Protein AF-A0A9P0FHZ4-F1 (afdb_monomer_lite)

Sequence (129 aa):
MDVITYWKSTLDMLERVVSLQESLEAPEIVKILKPFKHLTEEMSSQKEVTISKVLAGNIGVIQVLSNIEFNARFKNSSRYPLLAKAPLLHPKFKRQTFFDDSSYDQAKNSLKKEIKQITWAPLASVALE

Radius of gyration: 20.7 Å; chains: 1; bounding box: 56×31×58 Å

Organism: Brassicogethes aeneus (NCBI:txid1431903)

Foldseek 3Di:
DDPLVVVVVVLVVLVVCVVVVVDPCSVVVNLLCVLVNVLVVVQVPDPDDFLLSVLLSVLVSCVSCVVVVPCPPCVCQLVDLVSVVRNCPPPVRLPSNHPDPVSSVVSVVVVVVVVVVPDPPPPPPPPDD

Secondary structure (DSSP, 8-state):
--HHHHHHHHHHHHHHHHHTT--SSHHHHHHHHHHHHHHHHHHHH-S---HHHHHHHHHHHHHHHGGGTTHHHHTTGGGSHHHHHHHHTSTTTTTTT-S-HHHHHHHHHHHHHHHHH-----STTSS--

Structure (mmCIF, N/CA/C/O backbone):
data_AF-A0A9P0FHZ4-F1
#
_entry.id   AF-A0A9P0FHZ4-F1
#
loop_
_atom_site.group_PDB
_atom_site.id
_atom_site.type_symbol
_atom_si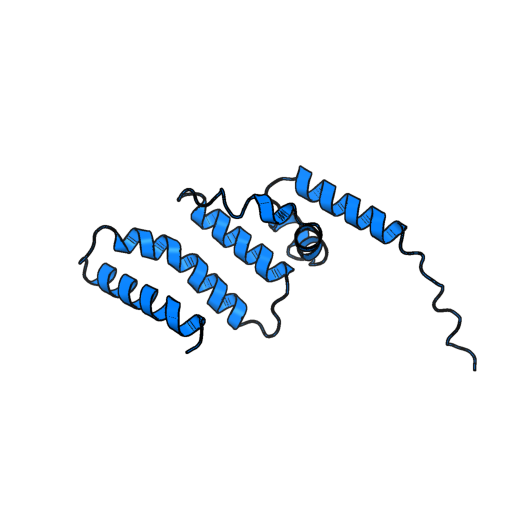te.label_atom_id
_atom_site.label_alt_id
_atom_site.label_comp_id
_atom_site.label_asym_id
_atom_site.label_entity_id
_atom_site.label_seq_id
_atom_site.pdbx_PDB_ins_code
_atom_site.Cartn_x
_atom_site.Cartn_y
_atom_site.Cartn_z
_atom_site.occupancy
_atom_site.B_iso_or_equiv
_atom_site.auth_seq_id
_atom_site.auth_comp_id
_atom_site.auth_asym_id
_atom_site.auth_atom_id
_atom_site.pdbx_PDB_model_num
ATOM 1 N N . MET A 1 1 ? 12.187 -9.928 18.399 1.00 50.06 1 MET A N 1
ATOM 2 C CA . MET A 1 1 ? 10.723 -9.825 18.229 1.00 50.06 1 MET A CA 1
ATOM 3 C C . MET A 1 1 ? 10.520 -9.093 16.919 1.00 50.06 1 MET A C 1
ATOM 5 O O . MET A 1 1 ? 11.018 -7.979 16.811 1.00 50.06 1 MET A O 1
ATOM 9 N N . ASP A 1 2 ? 9.958 -9.739 15.899 1.00 57.72 2 ASP A N 1
ATOM 10 C CA . ASP A 1 2 ? 9.865 -9.118 14.574 1.00 57.72 2 ASP A CA 1
ATOM 11 C C . ASP A 1 2 ? 8.854 -7.974 14.568 1.00 57.72 2 ASP A C 1
ATOM 13 O O . ASP A 1 2 ? 7.859 -8.005 15.295 1.00 57.72 2 ASP A O 1
ATOM 17 N N . VAL A 1 3 ? 9.097 -6.970 13.720 1.00 54.06 3 VAL A N 1
ATOM 18 C CA . VAL A 1 3 ? 8.214 -5.802 13.555 1.00 54.06 3 VAL A CA 1
ATOM 19 C C . VAL A 1 3 ? 6.773 -6.255 13.316 1.00 54.06 3 VAL A C 1
ATOM 21 O O . VAL A 1 3 ? 5.864 -5.716 13.934 1.00 54.06 3 VAL A O 1
ATOM 24 N N . ILE A 1 4 ? 6.579 -7.313 12.519 1.00 59.47 4 ILE A N 1
ATOM 25 C CA . ILE A 1 4 ? 5.282 -7.954 12.243 1.00 59.47 4 ILE A CA 1
ATOM 26 C C . ILE A 1 4 ? 4.552 -8.358 13.532 1.00 59.47 4 ILE A C 1
ATOM 28 O O . ILE A 1 4 ? 3.345 -8.170 13.640 1.00 59.47 4 ILE A O 1
ATOM 32 N N . THR A 1 5 ? 5.268 -8.878 14.528 1.00 63.31 5 THR A N 1
ATOM 33 C CA . THR A 1 5 ? 4.693 -9.316 15.806 1.00 63.31 5 THR A CA 1
ATOM 34 C C . THR A 1 5 ? 4.281 -8.136 16.692 1.00 63.31 5 THR A C 1
ATOM 36 O O . THR A 1 5 ? 3.310 -8.245 17.438 1.00 63.31 5 THR A O 1
ATOM 39 N N . TYR A 1 6 ? 4.982 -7.002 16.606 1.00 65.12 6 TYR A N 1
ATOM 40 C CA . TYR A 1 6 ? 4.772 -5.859 17.499 1.00 65.12 6 TYR A CA 1
ATOM 41 C C . TYR A 1 6 ? 3.458 -5.112 17.221 1.00 65.12 6 TYR A C 1
ATOM 43 O O . TYR A 1 6 ? 2.612 -5.008 18.106 1.00 65.12 6 TYR A O 1
ATOM 51 N N . TRP A 1 7 ? 3.235 -4.640 15.990 1.00 65.38 7 TRP A N 1
ATOM 52 C CA . TRP A 1 7 ? 2.012 -3.884 15.665 1.00 65.38 7 TRP A CA 1
ATOM 53 C C . TRP A 1 7 ? 0.775 -4.789 15.537 1.00 65.38 7 TRP A C 1
ATOM 55 O O . TRP A 1 7 ? -0.341 -4.334 15.792 1.00 65.38 7 TRP A O 1
ATOM 65 N N . LYS A 1 8 ? 0.961 -6.081 15.221 1.00 70.25 8 LYS A N 1
ATOM 66 C CA . LYS A 1 8 ? -0.122 -7.076 15.207 1.00 70.25 8 LYS A CA 1
ATOM 67 C C . LYS A 1 8 ? -0.739 -7.264 16.594 1.00 70.25 8 LYS A C 1
ATOM 69 O O . LYS A 1 8 ? -1.956 -7.270 16.704 1.00 70.25 8 LYS A O 1
ATOM 74 N N . SER A 1 9 ? 0.078 -7.287 17.649 1.00 76.88 9 SER A N 1
ATOM 75 C CA . SER A 1 9 ? -0.405 -7.348 19.037 1.00 76.88 9 SER A CA 1
ATOM 76 C C . SER A 1 9 ? -1.296 -6.151 19.405 1.00 76.88 9 SER A C 1
ATOM 78 O O . SER A 1 9 ? -2.373 -6.325 19.974 1.00 76.88 9 SER A O 1
ATOM 80 N N . THR A 1 10 ? -0.895 -4.931 19.026 1.00 75.75 10 THR A N 1
ATOM 81 C CA . THR A 1 10 ? -1.690 -3.714 19.267 1.00 75.75 10 THR A CA 1
ATOM 82 C C . THR A 1 10 ? -3.023 -3.747 18.525 1.00 75.75 10 THR A C 1
ATOM 84 O O . THR A 1 10 ? -4.052 -3.402 19.101 1.00 75.75 10 THR A O 1
ATOM 87 N N . LEU A 1 11 ? -3.025 -4.180 17.263 1.00 77.69 11 LEU A N 1
ATOM 88 C CA . LEU A 1 11 ? -4.250 -4.290 16.477 1.00 77.69 11 LEU A CA 1
ATOM 89 C C . LEU A 1 11 ? -5.184 -5.377 17.022 1.00 77.69 11 LEU A C 1
ATOM 91 O O . LEU A 1 11 ? -6.367 -5.111 17.195 1.00 77.69 11 LEU A O 1
ATOM 95 N N . ASP A 1 12 ? -4.658 -6.554 17.362 1.00 83.12 12 ASP A N 1
ATOM 96 C CA . ASP A 1 12 ? -5.447 -7.654 17.923 1.00 83.12 12 ASP A CA 1
ATOM 97 C C . ASP A 1 12 ? -6.052 -7.266 19.292 1.00 83.12 12 ASP A C 1
ATOM 99 O O . ASP A 1 12 ? -7.187 -7.627 19.608 1.00 83.12 12 ASP A O 1
ATOM 103 N N . MET A 1 13 ? -5.329 -6.480 20.103 1.00 82.50 13 MET A N 1
ATOM 104 C CA . MET A 1 13 ? -5.849 -5.902 21.348 1.00 82.50 13 MET A CA 1
ATOM 105 C C . MET A 1 13 ? -6.991 -4.912 21.081 1.00 82.50 13 MET A C 1
ATOM 107 O O . MET A 1 13 ? -8.032 -4.991 21.728 1.00 82.50 13 MET A O 1
ATOM 111 N N . LEU A 1 14 ? -6.823 -4.000 20.121 1.00 77.44 14 LEU A N 1
ATOM 112 C CA . LEU A 1 14 ? -7.853 -3.023 19.762 1.00 77.44 14 LEU A CA 1
ATOM 113 C C . LEU A 1 14 ? -9.096 -3.692 19.162 1.00 77.44 14 LEU A C 1
ATOM 115 O O . LEU A 1 14 ? -10.211 -3.315 19.506 1.00 77.44 14 LEU A O 1
ATOM 119 N N . GLU A 1 15 ? -8.933 -4.719 18.325 1.00 81.44 15 GLU A N 1
ATOM 120 C CA . GLU A 1 15 ? -10.049 -5.510 17.791 1.00 81.44 15 GLU A CA 1
ATOM 121 C C . GLU A 1 15 ? -10.841 -6.197 18.916 1.00 81.44 15 GLU A C 1
ATOM 123 O O . GLU A 1 15 ? -12.073 -6.230 18.863 1.00 81.44 15 GLU A O 1
ATOM 128 N N . ARG A 1 16 ? -10.166 -6.666 19.977 1.00 80.38 16 ARG A N 1
ATOM 129 C CA . ARG A 1 16 ? -10.836 -7.193 21.179 1.00 80.38 16 ARG A CA 1
ATOM 130 C C . ARG A 1 16 ? -11.608 -6.115 21.938 1.00 80.38 16 ARG A C 1
ATOM 132 O O . ARG A 1 16 ? -12.782 -6.326 22.225 1.00 80.38 16 ARG A O 1
ATOM 139 N N . VAL A 1 17 ? -11.000 -4.959 22.200 1.00 77.38 17 VAL A N 1
ATOM 140 C CA . VAL A 1 17 ? -11.665 -3.817 22.866 1.00 77.38 17 VAL A CA 1
ATOM 141 C C . VAL A 1 17 ? -12.914 -3.370 22.093 1.00 77.38 17 VAL A C 1
ATOM 143 O O . VAL A 1 17 ? -13.958 -3.113 22.690 1.00 77.38 17 VAL A O 1
ATOM 146 N N . VAL A 1 18 ? -12.851 -3.349 20.756 1.00 76.62 18 VAL A N 1
ATOM 147 C CA . VAL A 1 18 ? -14.019 -3.080 19.898 1.00 76.62 18 VAL A CA 1
ATOM 148 C C . VAL A 1 18 ? -15.087 -4.162 20.051 1.00 76.62 18 VAL A C 1
ATOM 150 O O . VAL A 1 18 ? -16.267 -3.837 20.164 1.00 76.62 18 VAL A O 1
ATOM 153 N N . SER A 1 19 ? -14.698 -5.442 20.075 1.00 78.88 19 SER A N 1
ATOM 154 C CA . SER A 1 19 ? -15.647 -6.556 20.221 1.00 78.88 19 SER A CA 1
ATOM 155 C C . SER A 1 19 ? -16.376 -6.563 21.569 1.00 78.88 19 SER A C 1
ATOM 157 O O . SER A 1 19 ? -17.507 -7.036 21.644 1.00 78.88 19 SER A O 1
ATOM 159 N N . LEU A 1 20 ? -15.758 -5.991 22.605 1.00 83.00 20 LEU A N 1
ATOM 160 C CA . LEU A 1 20 ? -16.337 -5.831 23.939 1.00 83.00 20 LEU A CA 1
ATOM 161 C C . LEU A 1 20 ? -17.126 -4.517 24.103 1.00 83.00 20 LEU A C 1
ATOM 163 O O . LEU A 1 20 ? -17.679 -4.277 25.170 1.00 83.00 20 LEU A O 1
ATOM 167 N N . GLN A 1 21 ? -17.202 -3.672 23.062 1.00 74.69 21 GLN A N 1
ATOM 168 C CA . GLN A 1 21 ? -17.793 -2.323 23.111 1.00 74.69 21 GLN A CA 1
ATOM 169 C C . GLN A 1 21 ? -17.209 -1.426 24.223 1.00 74.69 21 GLN A C 1
ATOM 171 O O . GLN A 1 21 ? -17.862 -0.503 24.701 1.00 74.69 21 GLN A O 1
ATOM 176 N N . GLU A 1 22 ? -15.955 -1.662 24.613 1.00 71.00 22 GLU A N 1
ATOM 177 C CA . GLU A 1 22 ? -15.304 -0.984 25.744 1.00 71.00 22 GLU A CA 1
ATOM 178 C C . GLU A 1 22 ? -14.736 0.403 25.386 1.00 71.00 22 GLU A C 1
ATOM 180 O O . GLU A 1 22 ? -14.271 1.131 26.260 1.00 71.00 22 GLU A O 1
ATOM 185 N N . SER A 1 23 ? -14.753 0.796 24.106 1.00 68.00 23 SER A N 1
ATOM 186 C CA . SER A 1 23 ? -14.208 2.080 23.649 1.00 68.00 23 SER A CA 1
ATOM 187 C C . SER A 1 23 ? -14.946 2.634 22.431 1.00 68.00 23 SER A C 1
ATOM 189 O O . SER A 1 23 ? -15.187 1.921 21.457 1.00 68.00 23 SER A O 1
ATOM 191 N N . LEU A 1 24 ? -15.232 3.941 22.468 1.00 59.25 24 LEU A N 1
ATOM 192 C CA . LEU A 1 24 ? -15.790 4.70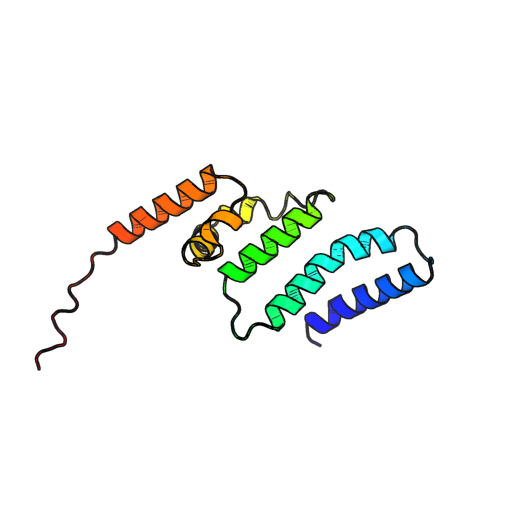1 21.344 1.00 59.25 24 LEU A CA 1
ATOM 193 C C . LEU A 1 24 ? -14.763 4.997 20.238 1.00 59.25 24 LEU A C 1
ATOM 195 O O . LEU A 1 24 ? -15.148 5.147 19.083 1.00 59.25 24 LEU A O 1
ATOM 199 N N . GLU A 1 25 ? -13.472 5.070 20.568 1.00 67.12 25 GLU A N 1
ATOM 200 C CA . GLU A 1 25 ? -12.412 5.478 19.630 1.00 67.12 25 GLU A CA 1
ATOM 201 C C . GLU A 1 25 ? -11.700 4.284 18.980 1.00 67.12 25 GLU A C 1
ATOM 203 O O . GLU A 1 25 ? -11.220 4.373 17.847 1.00 67.12 25 GLU A O 1
ATOM 208 N N . ALA A 1 26 ? -11.671 3.134 19.663 1.00 67.94 26 ALA A N 1
ATOM 209 C CA . ALA A 1 26 ? -11.043 1.918 19.154 1.00 67.94 26 ALA A CA 1
ATOM 210 C C . ALA A 1 26 ? -11.539 1.486 17.751 1.00 67.94 26 ALA A C 1
ATOM 212 O O . ALA A 1 26 ? -10.700 1.065 16.951 1.00 67.94 26 ALA A O 1
ATOM 213 N N . PRO A 1 27 ? -12.831 1.628 17.376 1.00 71.12 27 PRO A N 1
ATOM 214 C CA . PRO A 1 27 ? -13.296 1.292 16.029 1.00 71.12 27 PRO A CA 1
ATOM 215 C C . PRO A 1 27 ? -12.635 2.123 14.921 1.00 71.12 27 PRO A C 1
ATOM 217 O O . PRO A 1 27 ? -12.306 1.579 13.866 1.00 71.12 27 PRO A O 1
ATOM 220 N N . GLU A 1 28 ? -12.407 3.418 15.150 1.00 70.75 28 GLU A N 1
ATOM 221 C CA . GLU A 1 28 ? -11.756 4.302 14.174 1.00 70.75 28 GLU A CA 1
ATOM 222 C C . GLU A 1 28 ? -10.266 3.976 14.038 1.00 70.75 28 GLU A C 1
ATOM 224 O O . GLU A 1 28 ? -9.739 3.870 12.930 1.00 70.75 28 GLU A O 1
ATOM 229 N N . ILE A 1 29 ? -9.594 3.689 15.154 1.00 73.75 29 ILE A N 1
ATOM 230 C CA . ILE A 1 29 ? -8.186 3.274 15.143 1.00 73.75 29 ILE A CA 1
ATOM 231 C C . ILE A 1 29 ? -8.024 1.932 14.406 1.00 73.75 29 ILE A C 1
ATOM 233 O O . ILE A 1 29 ? -7.114 1.776 13.589 1.00 73.75 29 ILE A O 1
ATOM 237 N N . VAL A 1 30 ? -8.936 0.975 14.611 1.00 77.75 30 VAL A N 1
ATOM 238 C CA . VAL A 1 30 ? -8.942 -0.304 13.878 1.00 77.75 30 VAL A CA 1
ATOM 239 C C . VAL A 1 30 ? -9.140 -0.086 12.373 1.00 77.75 30 VAL A C 1
ATOM 241 O O . VAL A 1 30 ? -8.463 -0.740 11.576 1.00 77.75 30 VAL A O 1
ATOM 244 N N . LYS A 1 31 ? -10.010 0.846 11.954 1.00 75.88 31 LYS A N 1
ATOM 245 C CA . LYS A 1 31 ? -10.174 1.199 10.530 1.00 75.88 31 LYS A CA 1
ATOM 246 C C . LYS A 1 31 ? -8.881 1.738 9.917 1.00 75.88 31 LYS A C 1
ATOM 248 O O . LYS A 1 31 ? -8.576 1.386 8.781 1.00 75.88 31 LYS A O 1
ATOM 253 N N . ILE A 1 32 ? -8.111 2.534 10.660 1.00 76.50 32 ILE A N 1
ATOM 254 C CA . ILE A 1 32 ? -6.821 3.068 10.196 1.00 76.50 32 ILE A CA 1
ATOM 255 C C . ILE A 1 32 ? -5.766 1.962 10.098 1.00 76.50 32 ILE A C 1
ATOM 257 O O . ILE A 1 32 ? -5.000 1.925 9.138 1.00 76.50 32 ILE A O 1
ATOM 261 N N . LEU A 1 33 ? -5.714 1.057 11.077 1.00 78.56 33 LEU A N 1
ATOM 262 C CA . LEU A 1 33 ? -4.668 0.035 11.174 1.00 78.56 33 LEU A CA 1
ATOM 263 C C . LEU A 1 33 ? -4.895 -1.174 10.248 1.00 78.56 33 LEU A C 1
ATOM 265 O O . LEU A 1 33 ? -3.927 -1.794 9.803 1.00 78.56 33 LEU A O 1
ATOM 269 N N . LYS A 1 34 ? -6.147 -1.500 9.905 1.00 80.44 34 LYS A N 1
ATOM 270 C CA . LYS A 1 34 ? -6.486 -2.640 9.030 1.00 80.44 34 LYS A CA 1
ATOM 271 C C . LYS A 1 34 ? -5.820 -2.609 7.644 1.00 80.44 34 LYS A C 1
ATOM 273 O O . LYS A 1 34 ? -5.266 -3.635 7.249 1.00 80.44 34 LYS A O 1
ATOM 278 N N . PRO A 1 35 ? -5.809 -1.487 6.899 1.00 81.31 35 PRO A N 1
ATOM 279 C CA . PRO A 1 35 ? -5.107 -1.393 5.618 1.00 81.31 35 PRO A CA 1
ATOM 280 C C . PRO A 1 35 ? -3.615 -1.723 5.720 1.00 81.31 35 PRO A C 1
ATOM 282 O O . PRO A 1 35 ? -3.085 -2.434 4.869 1.00 81.31 35 PRO A O 1
ATOM 285 N N . PHE A 1 36 ? -2.945 -1.274 6.788 1.00 80.69 36 PHE A N 1
ATOM 286 C CA . PHE A 1 36 ? -1.542 -1.618 7.034 1.00 80.69 36 PHE A CA 1
ATOM 287 C C . PHE A 1 36 ? -1.364 -3.105 7.357 1.00 80.69 36 PHE A C 1
ATOM 289 O O . PHE A 1 36 ? -0.352 -3.689 6.958 1.00 80.69 36 PHE A O 1
ATOM 296 N N . LYS A 1 37 ? -2.355 -3.734 8.013 1.00 81.06 37 LYS A N 1
ATOM 297 C CA . LYS A 1 37 ? -2.349 -5.180 8.263 1.00 81.06 37 LYS A CA 1
ATOM 298 C C . LYS A 1 37 ? -2.361 -5.980 6.983 1.00 81.06 37 LYS A C 1
ATOM 300 O O . LYS A 1 37 ? -1.445 -6.765 6.753 1.00 81.06 37 LYS A O 1
ATOM 305 N N . HIS A 1 38 ? -3.356 -5.722 6.144 1.00 81.00 38 HIS A N 1
ATOM 306 C CA . HIS A 1 38 ? -3.483 -6.398 4.862 1.00 81.00 38 HIS A CA 1
ATOM 307 C C . HIS A 1 38 ? -2.259 -6.160 3.982 1.00 81.00 38 HIS A C 1
ATOM 309 O O . HIS A 1 38 ? -1.726 -7.118 3.438 1.00 81.00 38 HIS A O 1
ATOM 315 N N . LEU A 1 39 ? -1.760 -4.921 3.907 1.00 82.12 39 LEU A N 1
ATOM 316 C CA . LEU A 1 39 ? -0.560 -4.620 3.134 1.00 82.12 39 LEU A CA 1
ATOM 317 C C . LEU A 1 39 ? 0.652 -5.419 3.629 1.00 82.12 39 LEU A C 1
ATOM 319 O O . LEU A 1 39 ? 1.394 -5.977 2.825 1.00 82.12 39 LEU A O 1
ATOM 323 N N . THR A 1 40 ? 0.864 -5.484 4.943 1.00 80.19 40 THR A N 1
ATOM 324 C CA . THR A 1 40 ? 2.018 -6.200 5.496 1.00 80.19 40 THR A CA 1
ATOM 325 C C . THR A 1 40 ? 1.889 -7.706 5.287 1.00 80.19 40 THR A C 1
ATOM 327 O O . THR A 1 40 ? 2.854 -8.332 4.864 1.00 80.19 40 THR A O 1
ATOM 330 N N . GLU A 1 41 ? 0.709 -8.289 5.509 1.00 80.75 41 GLU A N 1
ATOM 331 C CA . GLU A 1 41 ? 0.460 -9.715 5.257 1.00 80.75 41 GLU A CA 1
ATOM 332 C C . GLU A 1 41 ? 0.607 -10.056 3.766 1.00 80.75 41 GLU A C 1
ATOM 334 O O . GLU A 1 41 ? 1.254 -11.046 3.419 1.00 80.75 41 GLU A O 1
ATOM 339 N N . GLU A 1 42 ? 0.100 -9.199 2.876 1.00 81.06 42 GLU A N 1
ATOM 340 C CA . GLU A 1 42 ? 0.259 -9.356 1.433 1.00 81.06 42 GLU A CA 1
ATOM 341 C C . GLU A 1 42 ? 1.739 -9.310 1.044 1.00 81.06 42 GLU A C 1
ATOM 343 O O . GLU A 1 42 ? 2.205 -10.232 0.378 1.00 81.06 42 GLU A O 1
ATOM 348 N N . MET A 1 43 ? 2.508 -8.319 1.510 1.00 80.62 43 MET A N 1
ATOM 349 C CA . MET A 1 43 ? 3.944 -8.217 1.215 1.00 80.62 43 MET A CA 1
ATOM 350 C C . MET A 1 43 ? 4.733 -9.396 1.789 1.00 80.62 43 MET A C 1
ATOM 352 O O . MET A 1 43 ? 5.567 -9.963 1.087 1.00 80.62 43 MET A O 1
ATOM 356 N N . SER A 1 44 ? 4.446 -9.814 3.023 1.00 79.75 44 SER A N 1
ATOM 357 C CA . SER A 1 44 ? 5.105 -10.957 3.663 1.00 79.75 44 SER A CA 1
ATOM 358 C C . SER A 1 44 ? 4.771 -12.300 3.006 1.00 79.75 44 SER A C 1
ATOM 360 O O . SER A 1 44 ? 5.554 -13.237 3.127 1.00 79.75 44 SER A O 1
ATOM 362 N N . SER A 1 45 ? 3.646 -12.410 2.291 1.00 80.00 45 SER A N 1
ATOM 363 C CA . SER A 1 45 ? 3.282 -13.620 1.535 1.00 80.00 45 SER A CA 1
ATOM 364 C C . SER A 1 45 ? 4.020 -13.758 0.195 1.00 80.00 45 SER A C 1
ATOM 366 O O . SER A 1 45 ? 4.024 -14.830 -0.415 1.00 80.00 45 SER A O 1
ATOM 368 N N . GLN A 1 46 ? 4.639 -12.681 -0.297 1.00 76.81 46 GLN A N 1
ATOM 369 C CA . GLN A 1 46 ? 5.336 -12.688 -1.578 1.00 76.81 46 GLN A CA 1
ATOM 370 C C . GLN A 1 46 ? 6.745 -13.266 -1.423 1.00 76.81 46 GLN A C 1
ATOM 372 O O . GLN A 1 46 ? 7.507 -12.842 -0.563 1.00 76.81 46 GLN A O 1
ATOM 377 N N . LYS A 1 47 ? 7.138 -14.160 -2.342 1.00 82.44 47 LYS A N 1
ATOM 378 C CA . LYS A 1 47 ? 8.530 -14.643 -2.436 1.00 82.44 47 LYS A CA 1
ATOM 379 C C . LYS A 1 47 ? 9.525 -13.509 -2.702 1.00 82.44 47 LYS A C 1
ATOM 381 O O . LYS A 1 47 ? 10.650 -13.556 -2.228 1.00 82.44 47 LYS A O 1
ATOM 386 N N . GLU A 1 48 ? 9.089 -12.498 -3.455 1.00 81.31 48 GLU A N 1
ATOM 387 C CA . GLU A 1 48 ? 9.867 -11.299 -3.762 1.00 81.31 48 GLU A CA 1
ATOM 388 C C . GLU A 1 48 ? 8.982 -10.049 -3.691 1.00 81.31 48 GLU A C 1
ATOM 390 O O . GLU A 1 48 ? 7.926 -9.956 -4.341 1.00 81.31 48 GLU A O 1
ATOM 395 N N . VAL A 1 49 ? 9.446 -9.062 -2.926 1.00 80.31 49 VAL A N 1
ATOM 396 C CA . VAL A 1 49 ? 8.815 -7.748 -2.780 1.00 80.31 49 VAL A CA 1
ATOM 397 C C . VAL A 1 49 ? 9.632 -6.729 -3.566 1.00 80.31 49 VAL A C 1
ATOM 399 O O . VAL A 1 49 ? 10.760 -6.403 -3.209 1.00 80.31 49 VAL A O 1
ATOM 402 N N . THR A 1 50 ? 9.061 -6.222 -4.658 1.00 81.44 50 THR A N 1
ATOM 403 C CA . THR A 1 50 ? 9.685 -5.178 -5.479 1.00 81.44 50 THR A CA 1
ATOM 404 C C . THR A 1 50 ? 9.174 -3.798 -5.082 1.00 81.44 50 THR A C 1
ATOM 406 O O . THR A 1 50 ? 8.052 -3.649 -4.594 1.00 81.44 50 THR A O 1
ATOM 409 N N . ILE A 1 51 ? 9.965 -2.759 -5.364 1.00 76.50 51 ILE A N 1
ATOM 410 C CA . ILE A 1 51 ? 9.592 -1.356 -5.110 1.00 76.50 51 ILE A CA 1
ATOM 411 C C . ILE A 1 51 ? 8.237 -1.015 -5.760 1.00 76.50 51 ILE A C 1
ATOM 413 O O . ILE A 1 51 ? 7.430 -0.298 -5.175 1.00 76.50 51 ILE A O 1
ATOM 417 N N . SER A 1 52 ? 7.934 -1.583 -6.931 1.00 77.00 52 SER A N 1
ATOM 418 C CA . SER A 1 52 ? 6.653 -1.392 -7.622 1.00 77.00 52 SER A CA 1
ATOM 419 C C . SER A 1 52 ? 5.458 -1.913 -6.815 1.00 77.00 52 SER A C 1
ATOM 421 O O . SER A 1 52 ? 4.421 -1.254 -6.782 1.00 77.00 52 SER A O 1
ATOM 423 N N . LYS A 1 53 ? 5.602 -3.067 -6.146 1.00 78.62 53 LYS A N 1
ATOM 424 C CA . LYS A 1 53 ? 4.561 -3.632 -5.271 1.00 78.62 53 LYS A CA 1
ATOM 425 C C . LYS A 1 53 ? 4.372 -2.768 -4.026 1.00 78.62 53 LYS A C 1
ATOM 427 O O . LYS A 1 53 ? 3.241 -2.442 -3.687 1.00 78.62 53 LYS A O 1
ATOM 432 N N . VAL A 1 54 ? 5.471 -2.336 -3.402 1.00 80.56 54 VAL A N 1
ATOM 433 C CA . VAL A 1 54 ? 5.434 -1.443 -2.229 1.00 80.56 54 VAL A CA 1
ATOM 434 C C . VAL A 1 54 ? 4.694 -0.144 -2.553 1.00 80.56 54 VAL A C 1
ATOM 436 O O . VAL A 1 54 ? 3.852 0.300 -1.780 1.00 80.56 54 VAL A O 1
ATOM 439 N N . LEU A 1 55 ? 4.951 0.447 -3.721 1.00 76.62 55 LEU A N 1
ATOM 440 C CA . LEU A 1 55 ? 4.279 1.675 -4.149 1.00 76.62 55 LEU A CA 1
ATOM 441 C C . LEU A 1 55 ? 2.793 1.471 -4.446 1.00 76.62 55 LEU A C 1
ATOM 443 O O . LEU A 1 55 ? 1.984 2.298 -4.035 1.00 76.62 55 LEU A O 1
ATOM 447 N N . ALA A 1 56 ? 2.428 0.377 -5.118 1.00 76.56 56 ALA A N 1
ATOM 448 C CA . ALA A 1 56 ? 1.026 0.038 -5.353 1.00 76.56 56 ALA A CA 1
ATOM 449 C C . ALA A 1 56 ? 0.265 -0.151 -4.032 1.00 76.56 56 ALA A C 1
ATOM 451 O O . ALA A 1 56 ? -0.807 0.422 -3.847 1.00 76.56 56 ALA A O 1
ATOM 452 N N . GLY A 1 57 ? 0.870 -0.868 -3.085 1.00 77.06 57 GLY A N 1
ATOM 453 C CA . GLY A 1 57 ? 0.322 -1.056 -1.748 1.00 77.06 57 GLY A CA 1
ATOM 454 C C . GLY A 1 57 ? 0.161 0.250 -0.969 1.00 77.06 57 GLY A C 1
ATOM 455 O O . GLY A 1 57 ? -0.906 0.514 -0.420 1.00 77.06 57 GLY A O 1
ATOM 456 N N . ASN A 1 58 ? 1.178 1.118 -0.990 1.00 76.19 58 ASN A N 1
ATOM 457 C CA . AS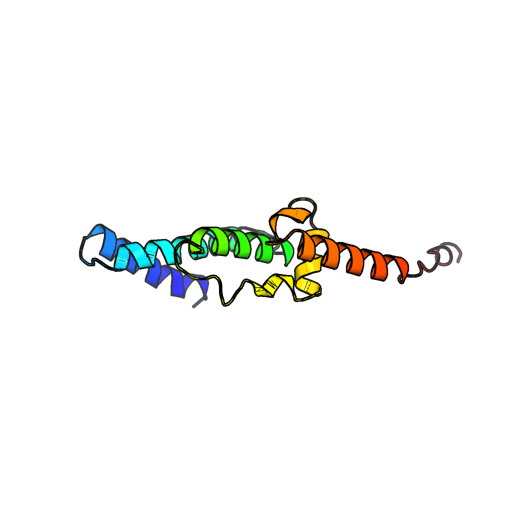N A 1 58 ? 1.106 2.437 -0.357 1.00 76.19 58 ASN A CA 1
ATOM 458 C C . ASN A 1 58 ? -0.035 3.287 -0.922 1.00 76.19 58 ASN A C 1
ATOM 460 O O . ASN A 1 58 ? -0.696 3.997 -0.173 1.00 76.19 58 ASN A O 1
ATOM 464 N N . ILE A 1 59 ? -0.295 3.211 -2.226 1.00 74.50 59 ILE A N 1
ATOM 465 C CA . ILE A 1 59 ? -1.367 3.984 -2.861 1.00 74.50 59 ILE A CA 1
ATOM 466 C C . ILE A 1 59 ? -2.738 3.437 -2.499 1.00 74.50 59 ILE A C 1
ATOM 468 O O . ILE A 1 59 ? -3.624 4.231 -2.195 1.00 74.50 59 ILE A O 1
ATOM 472 N N . GLY A 1 60 ? -2.891 2.114 -2.423 1.00 72.88 60 GLY A N 1
ATOM 473 C CA . G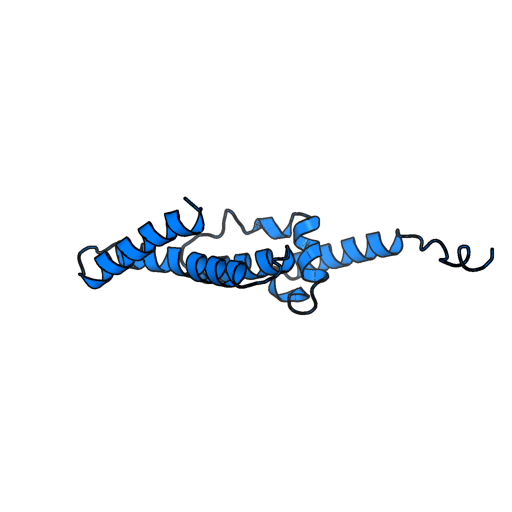LY A 1 60 ? -4.101 1.500 -1.877 1.00 72.88 60 GLY A CA 1
ATOM 474 C C . GLY A 1 60 ? -4.377 1.955 -0.441 1.00 72.88 60 GLY A C 1
ATOM 475 O O . GLY A 1 60 ? -5.493 2.355 -0.121 1.00 72.88 60 GLY A O 1
ATOM 476 N N . VAL A 1 61 ? -3.347 1.998 0.412 1.00 75.06 61 VAL A N 1
ATOM 477 C CA . VAL A 1 61 ? -3.473 2.516 1.784 1.00 75.06 61 VAL A CA 1
ATOM 478 C C . VAL A 1 61 ? -3.858 3.998 1.790 1.00 75.06 61 VAL A C 1
ATOM 480 O O . VAL A 1 61 ? -4.773 4.383 2.510 1.00 75.06 61 VAL A O 1
ATOM 483 N N . ILE A 1 62 ? -3.229 4.833 0.959 1.00 73.38 62 ILE A N 1
ATOM 484 C CA . ILE A 1 62 ? -3.557 6.266 0.860 1.00 73.38 62 ILE A CA 1
ATOM 485 C C . ILE A 1 62 ? -4.995 6.481 0.373 1.00 73.38 62 ILE A C 1
ATOM 487 O O . ILE A 1 62 ? -5.659 7.373 0.882 1.00 73.38 62 ILE A O 1
ATOM 491 N N . GLN A 1 63 ? -5.498 5.670 -0.561 1.00 69.88 63 GLN A N 1
ATOM 492 C CA . GLN A 1 63 ? -6.886 5.744 -1.035 1.00 69.88 63 GLN A CA 1
ATOM 493 C C . GLN A 1 63 ? -7.901 5.352 0.043 1.00 69.88 63 GLN A C 1
ATOM 495 O O . GLN A 1 63 ? -8.961 5.959 0.139 1.00 69.88 63 GLN A O 1
ATOM 500 N N . VAL A 1 64 ? -7.595 4.355 0.877 1.00 72.00 64 VAL A N 1
ATOM 501 C CA . VAL A 1 64 ? -8.487 3.980 1.987 1.00 72.00 64 VAL A CA 1
ATOM 502 C C . VAL A 1 64 ? -8.448 5.033 3.099 1.00 72.00 64 VAL A C 1
ATOM 504 O O . VAL A 1 64 ? -9.477 5.356 3.691 1.00 72.00 64 VAL A O 1
ATOM 507 N N . LEU A 1 65 ? -7.273 5.613 3.353 1.00 69.62 65 LEU A N 1
ATOM 508 C CA . LEU A 1 65 ? -7.056 6.621 4.392 1.00 69.62 65 LEU A CA 1
ATOM 509 C C . LEU A 1 65 ? -7.299 8.064 3.926 1.00 69.62 65 LEU A C 1
ATOM 511 O O . LEU A 1 65 ? -7.222 8.982 4.742 1.00 69.62 65 LEU A O 1
ATOM 515 N N . SER A 1 66 ? -7.616 8.305 2.649 1.00 63.91 66 SER A N 1
ATOM 516 C CA . SER A 1 66 ? -7.931 9.652 2.151 1.00 63.91 66 SER A CA 1
ATOM 517 C C . SER A 1 66 ? -9.199 10.217 2.789 1.00 63.91 66 SER A C 1
ATOM 519 O O . SER A 1 66 ? -9.350 11.432 2.859 1.00 63.91 66 SER A O 1
ATOM 521 N N . ASN A 1 67 ? -10.060 9.340 3.312 1.00 59.44 67 ASN A N 1
ATOM 522 C CA . ASN A 1 67 ? -11.235 9.695 4.108 1.00 59.44 67 AS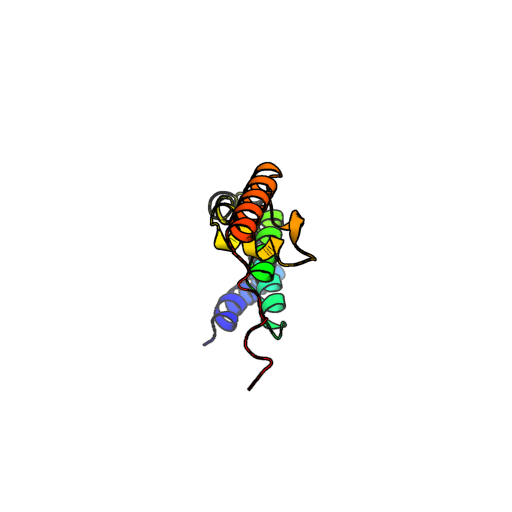N A CA 1
ATOM 523 C C . ASN A 1 67 ? -10.890 10.114 5.556 1.00 59.44 67 ASN A C 1
ATOM 525 O O . ASN A 1 67 ? -11.785 10.512 6.290 1.00 59.44 67 ASN A O 1
ATOM 529 N N . ILE A 1 68 ? -9.616 10.016 5.969 1.00 61.19 68 ILE A N 1
ATOM 530 C CA . ILE A 1 68 ? -9.119 10.238 7.343 1.00 61.19 68 ILE A CA 1
ATOM 531 C C . ILE A 1 68 ? -7.912 11.214 7.341 1.00 61.19 68 ILE A C 1
ATOM 533 O O . ILE A 1 68 ? -7.047 11.178 8.205 1.00 61.19 68 ILE A O 1
ATOM 537 N N . GLU A 1 69 ? -7.809 12.101 6.341 1.00 56.19 69 GLU A N 1
ATOM 538 C CA . GLU A 1 69 ? -6.826 13.209 6.315 1.00 56.19 69 GLU A CA 1
ATOM 539 C C . GLU A 1 69 ? -5.323 12.815 6.240 1.00 56.19 69 GLU A C 1
ATOM 541 O O . GLU A 1 69 ? -4.429 13.620 6.491 1.00 56.19 69 GLU A O 1
ATOM 546 N N . PHE A 1 70 ? -4.988 11.602 5.782 1.00 51.94 70 PHE A N 1
ATOM 547 C CA . PHE A 1 70 ? -3.601 11.088 5.731 1.00 51.94 70 PHE A CA 1
ATOM 548 C C . PHE A 1 70 ? -2.732 11.620 4.558 1.00 51.94 70 PHE A C 1
ATOM 550 O O . PHE A 1 70 ? -1.607 11.169 4.315 1.00 51.94 70 PHE A O 1
ATOM 557 N N . ASN A 1 71 ? -3.234 12.597 3.799 1.00 51.78 71 ASN A N 1
ATOM 558 C CA . ASN A 1 71 ? -2.689 12.996 2.495 1.00 51.78 71 ASN A CA 1
ATOM 559 C C . ASN A 1 71 ? -1.318 13.703 2.545 1.00 51.78 71 ASN A C 1
ATOM 561 O O . ASN A 1 71 ? -0.590 13.688 1.554 1.00 51.78 71 ASN A O 1
ATOM 565 N N . ALA A 1 72 ? -0.918 14.316 3.663 1.00 55.62 72 ALA A N 1
ATOM 566 C CA . ALA A 1 72 ? 0.255 15.199 3.677 1.00 55.62 72 ALA A CA 1
ATOM 567 C C . ALA A 1 72 ? 1.605 14.467 3.528 1.00 55.62 72 ALA A C 1
ATOM 569 O O . ALA A 1 72 ? 2.519 14.977 2.878 1.00 55.62 72 ALA A O 1
ATOM 570 N N . ARG A 1 73 ? 1.750 13.263 4.103 1.00 54.88 73 ARG A N 1
ATOM 571 C CA . ARG A 1 73 ? 3.065 12.603 4.229 1.00 54.88 73 ARG A CA 1
ATOM 572 C C . ARG A 1 73 ? 3.473 11.787 2.997 1.00 54.88 73 ARG A C 1
ATOM 574 O O . ARG A 1 73 ? 4.663 11.661 2.727 1.00 54.88 73 ARG A O 1
ATOM 581 N N . PHE A 1 74 ? 2.510 11.274 2.226 1.00 56.22 74 PHE A N 1
ATOM 582 C CA . PHE A 1 74 ? 2.783 10.337 1.124 1.00 56.22 74 PHE A CA 1
ATOM 583 C C . PHE A 1 74 ? 2.447 10.855 -0.280 1.00 56.22 74 PHE A C 1
ATOM 585 O O . PHE A 1 74 ? 2.901 10.265 -1.263 1.00 56.22 74 PHE A O 1
ATOM 592 N N . LYS A 1 75 ? 1.750 11.992 -0.401 1.00 59.94 75 LYS A N 1
ATOM 593 C CA . LYS A 1 75 ? 1.414 12.626 -1.692 1.00 59.94 75 LYS A CA 1
ATOM 594 C C . LYS A 1 75 ? 2.643 12.984 -2.540 1.00 59.94 75 LYS A C 1
ATOM 596 O O . LYS A 1 75 ? 2.563 13.037 -3.760 1.00 59.94 75 LYS A O 1
ATOM 601 N N . ASN A 1 76 ? 3.803 13.170 -1.906 1.00 59.19 76 ASN A N 1
ATOM 602 C CA . ASN A 1 76 ? 5.058 13.510 -2.584 1.00 59.19 76 ASN A CA 1
ATOM 603 C C . ASN A 1 76 ? 5.925 12.295 -2.957 1.00 59.19 76 ASN A C 1
ATOM 605 O O . ASN A 1 76 ? 6.988 12.472 -3.547 1.00 59.19 76 ASN A O 1
ATOM 609 N N . SER A 1 77 ? 5.502 11.067 -2.644 1.00 59.62 77 SER A N 1
ATOM 610 C CA . SER A 1 77 ? 6.293 9.855 -2.923 1.00 59.62 77 SER A CA 1
ATOM 611 C C . SER A 1 77 ? 6.560 9.646 -4.422 1.00 59.62 77 SER A C 1
ATOM 613 O O . SER A 1 77 ? 7.658 9.243 -4.804 1.00 59.62 77 SER A O 1
ATOM 615 N N . SER A 1 78 ? 5.612 10.032 -5.281 1.00 57.22 78 SER A N 1
ATOM 616 C CA . SER A 1 78 ? 5.736 9.996 -6.744 1.00 57.22 78 SER A CA 1
ATOM 617 C C . SER A 1 78 ? 6.713 11.035 -7.315 1.00 57.22 78 SER A C 1
ATOM 619 O O . SER A 1 78 ? 7.028 10.971 -8.499 1.00 57.22 78 SER A O 1
ATOM 621 N N . ARG A 1 79 ? 7.204 11.995 -6.513 1.00 61.38 79 ARG A N 1
ATOM 622 C CA . ARG A 1 79 ? 8.193 12.999 -6.957 1.00 61.38 79 ARG A CA 1
ATOM 623 C C . ARG A 1 79 ? 9.622 12.460 -6.971 1.00 61.38 79 ARG A C 1
ATOM 625 O O . ARG A 1 79 ? 10.480 13.031 -7.637 1.00 61.38 79 ARG A O 1
ATOM 632 N N . TYR A 1 80 ? 9.894 11.370 -6.252 1.00 66.50 80 TYR A N 1
ATOM 633 C CA . TYR A 1 80 ? 11.221 10.761 -6.239 1.00 66.50 80 TYR A CA 1
ATOM 634 C C . TYR A 1 80 ? 11.450 9.962 -7.532 1.00 66.50 80 TYR A C 1
ATOM 636 O O . TYR A 1 80 ? 10.697 9.020 -7.791 1.00 66.50 80 TYR A O 1
ATOM 644 N N . PRO A 1 81 ? 12.497 10.260 -8.328 1.00 66.44 81 PRO A N 1
ATOM 645 C CA . PRO A 1 81 ? 12.679 9.669 -9.657 1.00 66.44 81 PRO A CA 1
ATOM 646 C C . PRO A 1 81 ? 12.726 8.137 -9.662 1.00 66.44 81 PRO A C 1
ATOM 648 O O . PRO A 1 81 ? 12.147 7.509 -10.542 1.00 66.44 81 PRO A O 1
ATOM 651 N N . LEU A 1 82 ? 13.380 7.521 -8.673 1.00 65.50 82 LEU A N 1
ATOM 652 C CA . LEU A 1 82 ? 13.465 6.059 -8.557 1.00 65.50 82 LEU A CA 1
ATOM 653 C C . LEU A 1 82 ? 12.101 5.425 -8.254 1.00 65.50 82 LEU A C 1
ATOM 655 O O . LEU A 1 82 ? 11.733 4.421 -8.864 1.00 65.50 82 LEU A O 1
ATOM 659 N N . LEU A 1 83 ? 11.330 6.044 -7.357 1.00 64.62 83 LEU A N 1
ATOM 660 C CA . LEU A 1 83 ? 10.002 5.568 -6.978 1.00 64.62 83 LEU A CA 1
ATOM 661 C C . LEU A 1 83 ? 8.992 5.778 -8.109 1.00 64.62 83 LEU A C 1
ATOM 663 O O . LEU A 1 83 ? 8.195 4.894 -8.379 1.00 64.62 83 LEU A O 1
ATOM 667 N N . ALA A 1 84 ? 9.066 6.888 -8.842 1.00 65.50 84 ALA A N 1
ATOM 668 C CA . ALA A 1 84 ? 8.212 7.126 -10.002 1.00 65.50 84 ALA A CA 1
ATOM 669 C C . ALA A 1 84 ? 8.482 6.134 -11.149 1.00 65.50 84 ALA A C 1
ATOM 671 O O . ALA A 1 84 ? 7.570 5.734 -11.868 1.00 65.50 84 ALA A O 1
ATOM 672 N N . LYS A 1 85 ? 9.735 5.704 -11.331 1.00 69.62 85 LYS A N 1
ATOM 673 C CA . LYS A 1 85 ? 10.127 4.800 -12.424 1.00 69.62 85 LYS A CA 1
ATOM 674 C C . LYS A 1 85 ? 9.798 3.334 -12.146 1.00 69.62 85 LYS A C 1
ATOM 676 O O . LYS A 1 85 ? 9.407 2.621 -13.068 1.00 69.62 85 LYS A O 1
ATOM 681 N N . ALA A 1 86 ? 9.905 2.879 -10.899 1.00 70.69 86 ALA A N 1
ATOM 682 C CA . ALA A 1 86 ? 9.652 1.485 -10.525 1.00 70.69 86 ALA A CA 1
ATOM 683 C C . ALA A 1 86 ? 8.286 0.924 -10.997 1.00 70.69 86 ALA A C 1
ATOM 685 O O . ALA A 1 86 ? 8.256 -0.168 -11.574 1.00 70.69 86 ALA A O 1
ATOM 686 N N . PRO A 1 87 ? 7.142 1.611 -10.826 1.00 67.94 87 PRO A N 1
ATOM 687 C CA . PRO A 1 87 ? 5.856 1.098 -11.286 1.00 67.94 87 PRO A CA 1
ATOM 688 C C . PRO A 1 87 ? 5.666 1.211 -12.803 1.00 67.94 87 PRO A C 1
ATOM 690 O O . PRO A 1 87 ? 4.929 0.410 -13.373 1.00 67.94 87 PRO A O 1
ATOM 693 N N . LEU A 1 88 ? 6.375 2.119 -13.487 1.00 75.19 88 LEU A N 1
ATOM 694 C CA . LEU A 1 88 ? 6.363 2.199 -14.956 1.00 75.19 88 LEU A CA 1
ATOM 695 C C . LEU A 1 88 ? 6.977 0.961 -15.615 1.00 75.19 88 LEU A C 1
ATOM 697 O O . LEU A 1 88 ? 6.564 0.571 -16.710 1.00 75.19 88 LEU A O 1
ATOM 701 N N . LEU A 1 89 ? 7.948 0.343 -14.945 1.00 73.12 89 LEU A N 1
ATOM 702 C CA . LEU A 1 89 ? 8.603 -0.883 -15.396 1.00 73.12 89 LEU A CA 1
ATOM 703 C C . LEU A 1 89 ? 7.759 -2.133 -15.116 1.00 73.12 89 LEU A C 1
ATOM 705 O O . LEU A 1 89 ? 7.994 -3.175 -15.721 1.00 73.12 89 LEU A O 1
ATOM 709 N N . HIS A 1 90 ? 6.742 -2.033 -14.255 1.00 69.00 90 HIS A N 1
ATOM 710 C CA . HIS A 1 90 ? 5.883 -3.157 -13.906 1.00 69.00 90 HIS A CA 1
ATOM 711 C C . HIS A 1 90 ? 4.575 -3.126 -14.723 1.00 69.00 90 HIS A C 1
ATOM 713 O O . HIS A 1 90 ? 3.763 -2.215 -14.537 1.00 69.00 90 HIS A O 1
ATOM 719 N N . PRO A 1 91 ? 4.297 -4.119 -15.596 1.00 67.56 91 PRO A N 1
ATOM 720 C CA . PRO A 1 91 ? 3.162 -4.081 -16.529 1.00 67.56 91 PRO A CA 1
ATOM 721 C C . PRO A 1 91 ? 1.804 -3.812 -15.872 1.00 67.56 91 PRO A C 1
ATOM 723 O O . PRO A 1 91 ? 0.975 -3.111 -16.444 1.00 67.56 91 PRO A O 1
ATOM 726 N N . LYS A 1 92 ? 1.604 -4.331 -14.653 1.00 68.12 92 LYS A N 1
ATOM 727 C CA . LYS A 1 92 ? 0.349 -4.213 -13.896 1.00 68.12 92 LYS A CA 1
ATOM 728 C C . LYS A 1 92 ? 0.133 -2.851 -13.225 1.00 68.12 92 LYS A C 1
ATOM 730 O O . LYS A 1 92 ? -1.008 -2.467 -13.017 1.00 68.12 92 LYS A O 1
ATOM 735 N N . PHE A 1 93 ? 1.197 -2.113 -12.902 1.00 64.62 93 PHE A N 1
ATOM 736 C CA . PHE A 1 93 ? 1.117 -0.944 -12.011 1.00 64.62 93 PHE A CA 1
ATOM 737 C C . PHE A 1 93 ? 1.339 0.396 -12.723 1.00 64.62 93 PHE A C 1
ATOM 739 O O . PHE A 1 93 ? 1.206 1.448 -12.108 1.00 64.62 93 PHE A O 1
ATOM 746 N N . LYS A 1 94 ? 1.596 0.369 -14.040 1.00 65.50 94 LYS A N 1
ATOM 747 C CA . LYS A 1 94 ? 1.974 1.530 -14.865 1.00 65.50 94 LYS A CA 1
ATOM 748 C C . LYS A 1 94 ? 1.170 2.809 -14.624 1.00 65.50 94 LYS A C 1
ATOM 750 O O . LYS A 1 94 ? 1.774 3.871 -14.595 1.00 65.50 94 LYS A O 1
ATOM 755 N N . ARG A 1 95 ? -0.160 2.732 -14.521 1.00 66.88 95 ARG A N 1
ATOM 756 C CA . ARG A 1 95 ? -1.032 3.912 -14.323 1.00 66.88 95 ARG A CA 1
ATOM 757 C C . ARG A 1 95 ? -1.641 3.997 -12.927 1.00 66.88 95 ARG A C 1
ATOM 759 O O . ARG A 1 95 ? -2.002 5.076 -12.491 1.00 66.88 95 ARG A O 1
ATOM 766 N N . GLN A 1 96 ? -1.741 2.869 -12.231 1.00 67.00 96 GLN A N 1
ATOM 767 C CA . GLN A 1 96 ? -2.463 2.769 -10.959 1.00 67.00 96 GLN A CA 1
ATOM 768 C C . GLN A 1 96 ? -1.707 3.407 -9.793 1.00 67.00 96 GLN A C 1
ATOM 770 O O . GLN A 1 96 ? -2.290 3.650 -8.744 1.00 67.00 96 GLN A O 1
ATOM 775 N N . THR A 1 97 ? -0.412 3.680 -9.967 1.00 62.50 97 THR A N 1
ATOM 776 C CA . THR A 1 97 ? 0.441 4.219 -8.908 1.00 62.50 97 THR A CA 1
ATOM 777 C C . THR A 1 97 ? 0.686 5.725 -9.003 1.00 62.50 97 THR A C 1
ATOM 779 O O . THR A 1 97 ? 1.614 6.244 -8.380 1.00 62.50 97 THR A O 1
ATOM 782 N N . PHE A 1 98 ? -0.074 6.434 -9.830 1.00 68.56 98 PHE A N 1
ATOM 783 C CA . PHE A 1 98 ? 0.065 7.875 -9.993 1.00 68.56 98 PHE A CA 1
ATOM 784 C C . PHE A 1 98 ? -1.233 8.550 -9.576 1.00 68.56 98 PHE A C 1
ATOM 786 O O . PHE A 1 98 ? -2.310 8.122 -9.976 1.00 68.56 98 PHE A O 1
ATOM 793 N N . PHE A 1 99 ? -1.114 9.594 -8.755 1.00 68.19 99 PHE A N 1
ATOM 794 C CA . PHE A 1 99 ? -2.255 10.407 -8.331 1.00 68.19 99 PHE A CA 1
ATOM 795 C C . PHE A 1 99 ? -2.705 11.384 -9.424 1.00 68.19 99 PHE A C 1
ATOM 797 O O . PHE A 1 99 ? -3.891 11.669 -9.521 1.00 68.19 99 PHE A O 1
ATOM 804 N N . ASP A 1 100 ? -1.766 11.843 -10.260 1.00 76.25 100 ASP A N 1
ATOM 805 C CA . ASP A 1 100 ? -2.006 12.811 -11.331 1.00 76.25 100 ASP A CA 1
ATOM 806 C C . ASP A 1 100 ? -1.403 12.320 -12.655 1.00 76.25 100 ASP A C 1
ATOM 808 O O . ASP A 1 100 ? -0.247 11.875 -12.693 1.00 76.25 100 ASP A O 1
ATOM 812 N N . ASP A 1 101 ? -2.131 12.509 -13.759 1.00 75.06 101 ASP A N 1
ATOM 813 C CA . ASP A 1 101 ? -1.659 12.176 -15.113 1.00 75.06 101 ASP A CA 1
ATOM 814 C C . ASP A 1 101 ? -0.400 12.972 -15.504 1.00 75.06 101 ASP A C 1
ATOM 816 O O . ASP A 1 101 ? 0.507 12.450 -16.153 1.00 75.06 101 ASP A O 1
ATOM 820 N N . SER A 1 102 ? -0.277 14.211 -15.016 1.00 77.69 102 SER A N 1
ATOM 821 C CA . SER A 1 102 ? 0.914 15.050 -15.219 1.00 77.69 102 SER A CA 1
ATOM 822 C C . SER A 1 102 ? 2.183 14.409 -14.638 1.00 77.69 102 SER A C 1
ATOM 824 O O . SER A 1 102 ? 3.234 14.379 -15.284 1.00 77.69 102 SER A O 1
ATOM 826 N N . SER A 1 103 ? 2.081 13.818 -13.441 1.00 73.00 103 SER A N 1
ATOM 827 C CA . SER A 1 103 ? 3.202 13.130 -12.787 1.00 73.00 103 SER A CA 1
ATOM 828 C C . SER A 1 103 ? 3.592 11.852 -13.537 1.00 73.00 103 SER A C 1
ATOM 830 O O . SER A 1 103 ? 4.778 11.537 -13.663 1.00 73.00 103 SER A O 1
ATOM 832 N N . TYR A 1 104 ? 2.602 11.139 -14.083 1.00 77.94 104 TYR A N 1
ATOM 833 C CA . TYR A 1 104 ? 2.827 9.970 -14.932 1.00 77.94 104 TYR A CA 1
ATOM 834 C C . TYR A 1 104 ? 3.587 10.338 -16.213 1.00 77.94 104 TYR A C 1
ATOM 836 O O . TYR A 1 104 ? 4.596 9.705 -16.547 1.00 77.94 104 TYR A O 1
ATOM 844 N N . ASP A 1 105 ? 3.148 11.383 -16.916 1.00 79.81 105 ASP A N 1
ATOM 845 C CA . ASP A 1 105 ? 3.772 11.800 -18.170 1.00 79.81 105 ASP A CA 1
ATOM 846 C C . ASP A 1 105 ? 5.186 12.350 -17.963 1.00 79.81 105 ASP A C 1
ATOM 848 O O . ASP A 1 105 ? 6.087 12.038 -18.750 1.00 79.81 105 ASP A O 1
ATOM 852 N N . GLN A 1 106 ? 5.434 13.085 -16.874 1.00 81.25 106 GLN A N 1
ATOM 853 C CA . GLN A 1 106 ? 6.786 13.515 -16.506 1.00 81.25 106 GLN A CA 1
ATOM 854 C C . GLN A 1 106 ? 7.721 12.324 -16.265 1.00 81.25 106 GLN A C 1
ATOM 856 O O . GLN A 1 106 ? 8.809 12.266 -16.848 1.00 81.25 106 GLN A O 1
ATOM 861 N N . ALA A 1 107 ? 7.295 11.341 -15.467 1.00 78.00 107 ALA A N 1
ATOM 862 C CA . ALA A 1 107 ? 8.097 10.155 -15.172 1.00 78.00 107 ALA A CA 1
ATOM 863 C C . ALA A 1 107 ? 8.371 9.319 -16.437 1.00 78.00 107 ALA A C 1
ATOM 865 O O . ALA A 1 107 ? 9.498 8.876 -16.676 1.00 78.00 107 ALA A O 1
ATOM 866 N N . LYS A 1 108 ? 7.365 9.170 -17.306 1.00 81.81 108 LYS A N 1
ATOM 867 C CA . LYS A 1 108 ? 7.481 8.482 -18.598 1.00 81.81 108 LYS A CA 1
ATOM 868 C C . LYS A 1 108 ? 8.450 9.188 -19.544 1.00 81.81 108 LYS A C 1
ATOM 870 O O . LYS A 1 108 ? 9.254 8.526 -20.200 1.00 81.81 108 LYS A O 1
ATOM 875 N N . ASN A 1 109 ? 8.386 10.515 -19.631 1.00 82.19 109 ASN A N 1
ATOM 876 C CA . ASN A 1 109 ? 9.263 11.298 -20.500 1.00 82.19 109 ASN A CA 1
ATOM 877 C C . ASN A 1 109 ? 10.710 11.318 -19.989 1.00 82.19 109 ASN A C 1
ATOM 879 O O . ASN A 1 109 ? 11.632 11.185 -20.795 1.00 82.19 109 ASN A O 1
ATOM 883 N N . SER A 1 110 ? 10.917 11.387 -18.670 1.00 81.44 110 SER A N 1
ATOM 884 C CA . SER A 1 110 ? 12.238 11.233 -18.045 1.00 81.44 110 SER A CA 1
ATOM 885 C C . SER A 1 110 ? 12.848 9.863 -18.356 1.00 81.44 110 SER A C 1
ATOM 887 O O . SER A 1 110 ? 13.981 9.800 -18.829 1.00 81.44 110 SER A O 1
ATOM 889 N N . LEU A 1 111 ? 12.078 8.779 -18.208 1.00 79.06 111 LEU A N 1
ATOM 890 C CA . LEU A 1 111 ? 12.548 7.429 -18.527 1.00 79.06 111 LEU A CA 1
ATOM 891 C C . LEU A 1 111 ? 12.888 7.275 -20.018 1.00 79.06 111 LEU A C 1
ATOM 893 O O . LEU A 1 111 ? 13.923 6.718 -20.367 1.00 79.06 111 LEU A O 1
ATOM 897 N N . LYS A 1 112 ? 12.053 7.813 -20.916 1.00 81.62 112 LYS A N 1
ATOM 898 C CA . LYS A 1 112 ? 12.338 7.820 -22.360 1.00 81.62 112 LYS A CA 1
ATOM 899 C C . LYS A 1 112 ? 13.620 8.579 -22.697 1.00 81.62 112 LYS A C 1
ATOM 901 O O . LYS A 1 112 ? 14.340 8.161 -23.600 1.00 81.62 112 LYS A O 1
ATOM 906 N N . LYS A 1 113 ? 13.886 9.700 -22.022 1.00 81.88 113 LYS A N 1
ATOM 907 C CA . LYS A 1 113 ? 15.106 10.488 -22.227 1.00 81.88 113 LYS A CA 1
ATOM 908 C C . LYS A 1 113 ? 16.344 9.692 -21.815 1.00 81.88 113 LYS A C 1
ATOM 910 O O . LYS A 1 113 ? 17.297 9.656 -22.579 1.00 81.88 113 LYS A O 1
ATOM 915 N N . GLU A 1 114 ? 16.293 9.010 -20.676 1.00 76.44 114 GLU A N 1
ATOM 916 C CA . GLU A 1 114 ? 17.389 8.155 -20.201 1.00 76.44 114 GLU A CA 1
ATOM 917 C C . GLU A 1 114 ? 17.623 6.954 -21.120 1.00 76.44 114 GLU A C 1
ATOM 919 O O . GLU A 1 114 ? 18.755 6.706 -21.511 1.00 76.44 114 GLU A O 1
ATOM 924 N N . ILE A 1 115 ? 16.567 6.271 -21.575 1.00 79.50 115 ILE A N 1
ATOM 925 C CA . ILE A 1 115 ? 16.700 5.153 -22.5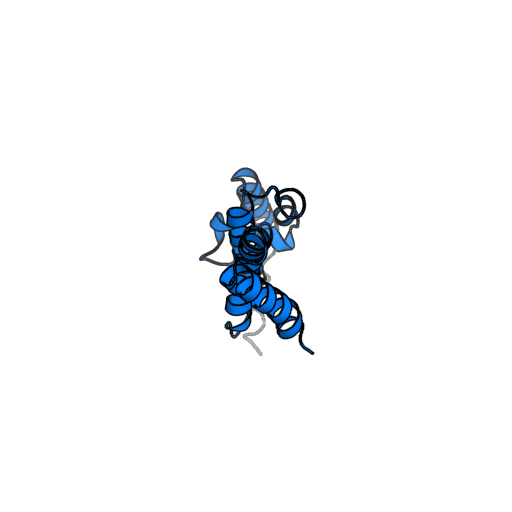28 1.00 79.50 115 ILE A CA 1
ATOM 926 C C . ILE A 1 115 ? 17.343 5.607 -23.844 1.00 79.50 115 ILE A C 1
ATOM 928 O O . ILE A 1 115 ? 18.144 4.880 -24.417 1.00 79.50 115 ILE A O 1
ATOM 932 N N . LYS A 1 116 ? 17.022 6.815 -24.322 1.00 77.50 116 LYS A N 1
ATOM 933 C CA . LYS A 1 116 ? 17.655 7.390 -25.520 1.00 77.50 116 LYS A CA 1
ATOM 934 C C . LYS A 1 116 ? 19.126 7.759 -25.308 1.00 77.50 116 LYS A C 1
ATOM 936 O O . LYS A 1 116 ? 19.861 7.842 -26.282 1.00 77.50 116 LYS A O 1
ATOM 941 N N . GLN A 1 117 ? 19.527 8.026 -24.067 1.00 75.06 117 GLN A N 1
ATOM 942 C CA . GLN A 1 117 ? 20.912 8.328 -23.695 1.00 75.06 117 GLN A CA 1
ATOM 943 C C . GLN A 1 117 ? 21.741 7.066 -23.450 1.00 75.06 117 GLN A C 1
ATOM 945 O O . GLN A 1 117 ? 22.965 7.135 -23.502 1.00 75.06 117 GLN A O 1
ATOM 950 N N . ILE A 1 118 ? 21.093 5.923 -23.217 1.00 72.44 118 ILE A N 1
ATOM 951 C CA . ILE A 1 118 ? 21.755 4.622 -23.214 1.00 72.44 118 ILE A CA 1
ATOM 952 C C . ILE A 1 118 ? 22.106 4.292 -24.669 1.00 72.44 118 ILE A C 1
ATOM 954 O O . ILE A 1 118 ? 21.301 3.762 -25.435 1.00 72.44 118 ILE A O 1
ATOM 958 N N . THR A 1 119 ? 23.325 4.648 -25.068 1.00 58.28 119 THR A N 1
ATOM 959 C CA . THR A 1 119 ? 23.970 4.104 -26.258 1.00 58.28 119 THR A CA 1
ATOM 960 C C . THR A 1 119 ? 24.161 2.613 -26.030 1.00 58.28 119 THR A C 1
ATOM 962 O O . THR A 1 119 ? 24.961 2.187 -25.199 1.00 58.28 119 THR A O 1
ATOM 965 N N . TRP A 1 120 ? 23.401 1.805 -26.762 1.00 58.56 120 TRP A N 1
ATOM 966 C CA . TRP A 1 120 ? 23.644 0.375 -26.835 1.00 58.56 120 TRP A CA 1
ATOM 967 C C . TRP A 1 120 ? 25.009 0.185 -27.495 1.00 58.56 120 TRP A C 1
ATOM 969 O O . TRP A 1 120 ? 25.139 0.356 -28.707 1.00 58.56 120 TRP A O 1
ATOM 979 N N . ALA A 1 121 ? 26.041 -0.122 -26.706 1.00 52.50 121 ALA A N 1
ATOM 980 C CA . ALA A 1 121 ? 27.241 -0.718 -27.271 1.00 52.50 121 ALA A CA 1
ATOM 981 C C . ALA A 1 121 ? 26.784 -1.985 -28.018 1.00 52.50 121 ALA A C 1
ATOM 983 O O . ALA A 1 121 ? 26.026 -2.774 -27.438 1.00 52.50 121 ALA A O 1
ATOM 984 N N . PRO A 1 122 ? 27.154 -2.179 -29.295 1.00 54.44 122 PRO A N 1
ATOM 985 C CA . PRO A 1 122 ? 26.795 -3.396 -29.998 1.00 54.44 122 PRO A CA 1
ATOM 986 C C . PRO A 1 122 ? 27.335 -4.581 -29.197 1.00 54.44 122 PRO A C 1
ATOM 988 O O . PRO A 1 122 ? 28.532 -4.647 -28.933 1.00 54.44 122 PRO A O 1
ATOM 991 N N . LEU A 1 123 ? 26.479 -5.543 -28.847 1.00 53.03 123 LEU A N 1
ATOM 992 C CA . LEU A 1 123 ? 26.868 -6.824 -28.232 1.00 53.03 123 LEU A CA 1
ATOM 993 C C . LEU A 1 123 ? 27.692 -7.717 -29.194 1.00 53.03 123 LEU A C 1
ATOM 995 O O . LEU A 1 123 ? 27.749 -8.930 -29.034 1.00 53.03 123 LEU A O 1
ATOM 999 N N . ALA A 1 124 ? 28.312 -7.136 -30.222 1.00 50.03 124 ALA A N 1
ATOM 1000 C CA . ALA A 1 124 ? 28.894 -7.827 -31.365 1.00 50.03 124 ALA A CA 1
ATOM 1001 C C . ALA A 1 124 ? 30.401 -8.116 -31.228 1.00 50.03 124 ALA A C 1
ATOM 1003 O O . ALA A 1 124 ? 31.046 -8.379 -32.236 1.00 50.03 124 ALA A O 1
ATOM 1004 N N . SER A 1 125 ? 30.981 -8.085 -30.023 1.00 47.72 125 SER A N 1
ATOM 1005 C CA . SER A 1 125 ? 32.417 -8.365 -29.836 1.00 47.72 125 SER A CA 1
ATOM 1006 C C . SER A 1 125 ? 32.739 -9.482 -28.838 1.00 47.72 125 SER A C 1
ATOM 1008 O O . SER A 1 125 ? 33.868 -9.552 -28.374 1.00 47.72 125 SER A O 1
ATOM 1010 N N . VAL A 1 126 ? 31.787 -10.360 -28.498 1.00 51.34 126 VAL A N 1
ATOM 1011 C CA . VAL A 1 126 ? 32.059 -11.542 -27.640 1.00 51.34 126 VAL A CA 1
ATOM 1012 C C . VAL A 1 126 ? 31.683 -12.859 -28.341 1.00 51.34 126 VAL A C 1
ATOM 1014 O O . VAL A 1 126 ? 31.452 -13.872 -27.698 1.00 51.34 126 VAL A O 1
ATOM 1017 N N . ALA A 1 127 ? 31.597 -12.866 -29.676 1.00 46.62 127 ALA A N 1
ATOM 1018 C CA . ALA A 1 127 ? 31.254 -14.070 -30.448 1.00 46.62 127 ALA A CA 1
ATOM 1019 C C . ALA A 1 127 ? 32.374 -14.594 -31.363 1.00 46.62 127 ALA A C 1
ATOM 1021 O O . ALA A 1 127 ? 32.115 -15.503 -32.146 1.00 46.62 127 ALA A O 1
ATOM 1022 N N . LEU A 1 128 ? 33.597 -14.064 -31.278 1.00 44.38 128 LEU A N 1
ATOM 1023 C CA . LEU A 1 128 ? 34.758 -14.618 -31.979 1.00 44.38 128 LEU A CA 1
ATOM 1024 C C . LEU A 1 128 ? 36.023 -14.414 -31.139 1.00 44.38 128 LEU A C 1
ATOM 1026 O O . LEU A 1 128 ? 36.653 -13.367 -31.243 1.00 44.38 128 LEU A O 1
ATOM 1030 N N . GLU A 1 129 ? 36.336 -15.404 -30.305 1.00 36.06 129 GLU A N 1
ATOM 1031 C CA . GLU A 1 129 ? 37.677 -15.986 -30.109 1.00 36.06 129 GLU A CA 1
ATOM 1032 C C . GLU A 1 129 ? 37.552 -17.314 -29.350 1.00 36.06 129 GLU A C 1
ATOM 1034 O O . GLU A 1 129 ? 36.864 -17.341 -28.303 1.00 36.06 129 GLU A O 1
#

pLDDT: mean 70.3, std 10.3, range [36.06, 83.12]

InterPro domains:
  IPR012337 Ribonuclease H-like superfamily [SSF53098] (2-100)